Protein AF-A0A3M3A343-F1 (afdb_monomer_lite)

Organism: Pseudomonas syringae pv. maculicola (NCBI:txid59511)

Structure (mmCIF, N/CA/C/O backbone):
data_AF-A0A3M3A343-F1
#
_entry.id   AF-A0A3M3A343-F1
#
loop_
_atom_site.group_PDB
_atom_site.id
_atom_site.type_symbol
_atom_site.label_atom_id
_atom_site.label_alt_id
_atom_site.label_comp_id
_atom_site.label_asym_id
_atom_site.label_entity_id
_atom_site.label_seq_id
_atom_site.pdbx_PDB_ins_code
_atom_site.Cartn_x
_atom_site.Cartn_y
_atom_site.Cartn_z
_atom_site.occupancy
_atom_site.B_iso_or_equiv
_atom_site.auth_seq_id
_atom_site.auth_comp_id
_atom_site.auth_asym_id
_atom_site.auth_atom_id
_atom_site.pdbx_PDB_model_num
ATOM 1 N N . GLY A 1 1 ? 12.747 -27.577 1.469 1.00 38.44 1 GLY A N 1
ATOM 2 C CA . GLY A 1 1 ? 11.444 -26.915 1.285 1.00 38.44 1 GLY A CA 1
ATOM 3 C C . GLY A 1 1 ? 11.331 -25.808 2.304 1.00 38.44 1 GLY A C 1
ATOM 4 O O . GLY A 1 1 ? 11.449 -26.099 3.484 1.00 38.44 1 GLY A O 1
ATOM 5 N N . CYS A 1 2 ? 11.185 -24.559 1.870 1.00 50.12 2 CYS A N 1
ATOM 6 C CA . CYS A 1 2 ? 11.047 -23.417 2.776 1.00 50.12 2 CYS A CA 1
ATOM 7 C C . CYS A 1 2 ? 9.556 -23.115 2.941 1.00 50.12 2 CYS A C 1
ATOM 9 O O . CYS A 1 2 ? 8.975 -22.368 2.159 1.00 50.12 2 CYS A O 1
ATOM 11 N N . ALA A 1 3 ? 8.932 -23.779 3.912 1.00 52.66 3 ALA A N 1
ATOM 12 C CA . ALA A 1 3 ? 7.551 -23.538 4.296 1.00 52.66 3 ALA A CA 1
ATOM 13 C C . ALA A 1 3 ? 7.483 -22.359 5.278 1.00 52.66 3 ALA A C 1
ATOM 15 O O . ALA A 1 3 ? 8.177 -22.355 6.290 1.00 52.66 3 ALA A O 1
ATOM 16 N N . GLY A 1 4 ? 6.608 -21.399 4.975 1.00 46.75 4 GLY A N 1
ATOM 17 C CA . GLY A 1 4 ? 6.057 -20.450 5.938 1.00 46.75 4 GLY A CA 1
ATOM 18 C C . GLY A 1 4 ? 6.886 -19.194 6.187 1.00 46.75 4 GLY A C 1
ATOM 19 O O . GLY A 1 4 ? 7.594 -19.099 7.184 1.00 46.75 4 GLY A O 1
ATOM 20 N N . LEU A 1 5 ? 6.668 -18.154 5.379 1.00 55.09 5 LEU A N 1
ATOM 21 C CA . LEU A 1 5 ? 6.781 -16.780 5.874 1.00 55.09 5 LEU A CA 1
ATOM 22 C C . LEU A 1 5 ? 5.628 -16.539 6.862 1.00 55.09 5 LEU A C 1
ATOM 24 O O . LEU A 1 5 ? 4.661 -15.849 6.555 1.00 55.09 5 LEU A O 1
ATOM 28 N N . THR A 1 6 ? 5.679 -17.141 8.051 1.00 54.38 6 THR A N 1
ATOM 29 C CA . THR A 1 6 ? 4.862 -16.629 9.147 1.00 54.38 6 THR A CA 1
ATOM 30 C C . THR A 1 6 ? 5.543 -15.346 9.582 1.00 54.38 6 THR A C 1
ATOM 32 O O . THR A 1 6 ? 6.633 -15.399 10.158 1.00 54.38 6 THR A O 1
ATOM 35 N N . SER A 1 7 ? 4.933 -14.200 9.283 1.00 58.78 7 SER A N 1
ATOM 36 C CA . SER A 1 7 ? 5.270 -12.944 9.944 1.00 58.78 7 SER A CA 1
ATOM 37 C C . SER A 1 7 ? 4.943 -13.125 11.425 1.00 58.78 7 SER A C 1
ATOM 39 O O . SER A 1 7 ? 3.864 -12.782 11.901 1.00 58.78 7 SER A O 1
ATOM 41 N N . ARG A 1 8 ? 5.851 -13.760 12.177 1.00 58.88 8 ARG A N 1
ATOM 42 C CA . ARG A 1 8 ? 5.934 -13.475 13.598 1.00 58.88 8 ARG A CA 1
ATOM 43 C C . ARG A 1 8 ? 6.257 -11.997 13.615 1.00 58.88 8 ARG A C 1
ATOM 45 O O . ARG A 1 8 ? 7.353 -11.617 13.210 1.00 58.88 8 ARG A O 1
ATOM 52 N N . GLU A 1 9 ? 5.293 -11.193 14.047 1.00 58.09 9 GLU A N 1
ATOM 53 C CA . GLU A 1 9 ? 5.486 -9.810 14.475 1.00 58.09 9 GLU A CA 1
ATOM 54 C C . GLU A 1 9 ? 6.409 -9.823 15.701 1.00 58.09 9 GLU A C 1
ATOM 56 O O . GLU A 1 9 ? 6.034 -9.514 16.827 1.00 58.09 9 GLU A O 1
ATOM 61 N N . ALA A 1 10 ? 7.630 -10.305 15.502 1.00 58.00 10 ALA A N 1
ATOM 62 C CA . ALA A 1 10 ? 8.701 -10.162 16.438 1.00 58.00 10 ALA A CA 1
ATOM 63 C C . ALA A 1 10 ? 9.088 -8.698 16.308 1.00 58.00 10 ALA A C 1
ATOM 65 O O . ALA A 1 10 ? 9.644 -8.281 15.292 1.00 58.00 10 ALA A O 1
ATOM 66 N N . VAL A 1 11 ? 8.757 -7.920 17.333 1.00 59.94 11 VAL A N 1
ATOM 67 C CA . VAL A 1 11 ? 9.391 -6.633 17.590 1.00 59.94 11 VAL A CA 1
ATOM 68 C C . VAL A 1 11 ? 10.877 -6.937 17.811 1.00 59.94 11 VAL A C 1
ATOM 70 O O . VAL A 1 11 ? 11.337 -7.114 18.933 1.00 59.94 11 VAL A O 1
ATOM 73 N N . GLN A 1 12 ? 11.631 -7.131 16.727 1.00 60.44 12 GLN A N 1
ATOM 74 C CA . GLN A 1 12 ? 13.078 -7.313 16.757 1.00 60.44 12 GLN A CA 1
ATOM 75 C C . GLN A 1 12 ? 13.681 -5.920 16.980 1.00 60.44 12 GLN A C 1
ATOM 77 O O . GLN A 1 12 ? 14.136 -5.258 16.054 1.00 60.44 12 GLN A O 1
ATOM 82 N N . GLY A 1 13 ? 13.566 -5.423 18.213 1.00 63.47 13 GLY A N 1
ATOM 83 C CA . GLY A 1 13 ? 13.967 -4.082 18.630 1.00 63.47 13 GLY A CA 1
ATOM 84 C C . GLY A 1 13 ? 13.574 -3.805 20.084 1.00 63.47 13 GLY A C 1
ATOM 85 O O . GLY A 1 13 ? 12.899 -4.611 20.714 1.00 63.47 13 GLY A O 1
ATOM 86 N N . LYS A 1 14 ? 13.965 -2.647 20.631 1.00 72.44 14 LYS A N 1
ATOM 87 C CA . LYS A 1 14 ? 13.600 -2.200 21.996 1.00 72.44 14 LYS A CA 1
ATOM 88 C C . LYS A 1 14 ? 12.128 -1.755 22.126 1.00 72.44 14 LYS A C 1
ATOM 90 O O . LYS A 1 14 ? 11.828 -0.869 22.918 1.00 72.44 14 LYS A O 1
ATOM 95 N N . GLY A 1 15 ? 11.229 -2.272 21.294 1.00 74.81 15 GLY A N 1
ATOM 96 C CA . GLY A 1 15 ? 9.821 -1.888 21.339 1.00 74.81 15 GLY A CA 1
ATOM 97 C C . GLY A 1 15 ? 9.086 -2.653 22.435 1.00 74.81 15 GLY A C 1
ATOM 98 O O . GLY A 1 15 ? 9.343 -3.837 22.644 1.00 74.81 15 GLY A O 1
ATOM 99 N N . ASP A 1 16 ? 8.174 -1.979 23.128 1.00 88.31 16 ASP A N 1
ATOM 100 C CA . ASP A 1 16 ? 7.308 -2.596 24.129 1.00 88.31 16 ASP A CA 1
ATOM 101 C C . ASP A 1 16 ? 6.210 -3.429 23.433 1.00 88.31 16 ASP A C 1
ATOM 103 O O . ASP A 1 16 ? 5.382 -2.874 22.698 1.00 88.31 16 ASP A O 1
ATOM 107 N N . PRO A 1 17 ? 6.153 -4.758 23.653 1.00 87.25 17 PRO A N 1
ATOM 108 C CA . PRO A 1 17 ? 5.127 -5.606 23.057 1.00 87.25 17 PRO A CA 1
ATOM 109 C C . PRO A 1 17 ? 3.697 -5.216 23.447 1.00 87.25 17 PRO A C 1
ATOM 111 O O . PRO A 1 17 ? 2.773 -5.500 22.687 1.00 87.25 17 PRO A O 1
ATOM 114 N N . ALA A 1 18 ? 3.480 -4.620 24.625 1.00 90.38 18 ALA A N 1
ATOM 115 C CA . ALA A 1 18 ? 2.158 -4.167 25.050 1.00 90.38 18 ALA A CA 1
ATOM 116 C C . ALA A 1 18 ? 1.694 -2.958 24.229 1.00 90.38 18 ALA A C 1
ATOM 118 O O . ALA A 1 18 ? 0.595 -2.997 23.677 1.00 90.38 18 ALA A O 1
ATOM 119 N N . GLN A 1 19 ? 2.566 -1.961 24.058 1.00 90.38 19 GLN A N 1
ATOM 120 C CA . GLN A 1 19 ? 2.298 -0.789 23.216 1.00 90.38 19 GLN A CA 1
ATOM 121 C C . GLN A 1 19 ? 2.065 -1.187 21.755 1.00 90.38 19 GLN A C 1
ATOM 123 O O . GLN A 1 19 ? 1.160 -0.665 21.107 1.00 90.38 19 GLN A O 1
ATOM 128 N N . TRP A 1 20 ? 2.821 -2.166 21.240 1.00 88.88 20 TRP A N 1
ATOM 129 C CA . TRP A 1 20 ? 2.586 -2.702 19.897 1.00 88.88 20 TRP A CA 1
ATOM 130 C C . TRP A 1 20 ? 1.199 -3.341 19.756 1.00 88.88 20 TRP A C 1
ATOM 132 O O . TRP A 1 20 ? 0.499 -3.088 18.776 1.00 88.88 20 TRP A O 1
ATOM 142 N N . ARG A 1 21 ? 0.776 -4.154 20.735 1.00 90.06 21 ARG A N 1
ATOM 143 C CA . ARG A 1 21 ? -0.556 -4.779 20.709 1.00 90.06 21 ARG A CA 1
ATOM 144 C C . ARG A 1 21 ? -1.674 -3.742 20.734 1.00 90.06 21 ARG A C 1
ATOM 146 O O . ARG A 1 21 ? -2.613 -3.874 19.954 1.00 90.06 21 ARG A O 1
ATOM 153 N N . GLU A 1 22 ? -1.571 -2.735 21.597 1.00 93.19 22 GLU A N 1
ATOM 154 C CA . GLU A 1 22 ? -2.562 -1.659 21.690 1.00 93.19 22 GLU A CA 1
ATOM 155 C C . GLU A 1 22 ? -2.646 -0.870 20.378 1.00 93.19 22 GLU A C 1
ATOM 157 O O . GLU A 1 22 ? -3.728 -0.711 19.812 1.00 93.19 22 GLU A O 1
ATOM 162 N N . HIS A 1 23 ? -1.499 -0.463 19.830 1.00 91.88 23 HIS A N 1
ATOM 163 C CA . HIS A 1 23 ? -1.436 0.232 18.548 1.00 91.88 23 HIS A CA 1
ATOM 164 C C . HIS A 1 23 ? -2.051 -0.598 17.413 1.00 91.88 23 HIS A C 1
ATOM 166 O O . HIS A 1 23 ? -2.837 -0.096 16.609 1.00 91.88 23 HIS A O 1
ATOM 172 N N . LYS A 1 24 ? -1.752 -1.900 17.369 1.00 91.00 24 LYS A N 1
ATOM 173 C CA . LYS A 1 24 ? -2.332 -2.812 16.382 1.00 91.00 24 LYS A CA 1
ATOM 174 C C . LYS A 1 24 ? -3.851 -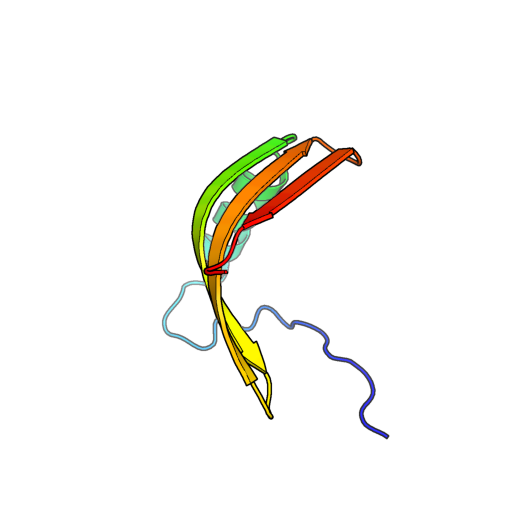2.916 16.523 1.00 91.00 24 LYS A C 1
ATOM 176 O O . LYS A 1 24 ? -4.544 -2.930 15.507 1.00 91.00 24 LYS A O 1
ATOM 181 N N . GLN A 1 25 ? -4.378 -2.990 17.746 1.00 93.56 25 GLN A N 1
ATOM 182 C CA . GLN A 1 25 ? -5.826 -3.007 17.987 1.00 93.56 25 GLN A CA 1
ATOM 183 C C . GLN A 1 25 ? -6.493 -1.722 17.489 1.00 93.56 25 GLN A C 1
ATOM 185 O O . GLN A 1 25 ? -7.528 -1.801 16.831 1.00 93.56 25 GLN A O 1
ATOM 190 N N . GLN A 1 26 ? -5.872 -0.566 17.732 1.00 92.88 26 GLN A N 1
ATOM 191 C CA . GLN A 1 26 ? -6.345 0.724 17.223 1.00 92.88 26 GLN A CA 1
ATOM 192 C C . GLN A 1 26 ? -6.326 0.785 15.689 1.00 92.88 26 GLN A C 1
ATOM 194 O O . GLN A 1 26 ? -7.273 1.281 15.094 1.00 92.88 26 GLN A O 1
ATOM 199 N N . LEU A 1 27 ? -5.291 0.256 15.029 1.00 91.88 27 LEU A N 1
ATOM 200 C CA . LEU A 1 27 ? -5.241 0.216 13.562 1.00 91.88 27 LEU A CA 1
ATOM 201 C C . LEU A 1 27 ? -6.215 -0.798 12.952 1.00 91.88 27 LEU A C 1
ATOM 203 O O . LEU A 1 27 ? -6.711 -0.581 11.852 1.00 91.88 27 LEU A O 1
ATOM 207 N N . SER A 1 28 ? -6.495 -1.902 13.645 1.00 88.62 28 SER A N 1
ATOM 208 C CA . SER A 1 28 ? -7.365 -2.970 13.129 1.00 88.62 28 SER A CA 1
ATOM 209 C C . SER A 1 28 ? -8.843 -2.571 13.070 1.00 88.62 28 SER A C 1
ATOM 211 O O . SER A 1 28 ? -9.625 -3.267 12.429 1.00 88.62 28 SER A O 1
ATOM 213 N N . SER A 1 29 ? -9.240 -1.480 13.734 1.00 90.94 29 SER A N 1
ATOM 214 C CA . SER A 1 29 ? -10.596 -0.925 13.642 1.00 90.94 29 SER A CA 1
ATOM 215 C C . SER A 1 29 ? -10.799 -0.012 12.431 1.00 90.94 29 SER A C 1
ATOM 217 O O . SER A 1 29 ? -11.937 0.360 12.147 1.00 90.94 29 SER A O 1
ATOM 219 N N . LEU A 1 30 ? -9.726 0.346 11.714 1.00 92.50 30 LEU A N 1
ATOM 220 C CA . LEU A 1 30 ? -9.821 1.124 10.484 1.00 92.50 30 LEU A CA 1
ATOM 221 C C . LEU A 1 30 ? -10.489 0.277 9.395 1.00 92.50 30 LEU A C 1
ATOM 223 O O . LEU A 1 30 ? -9.951 -0.737 8.953 1.00 92.50 30 LEU A O 1
ATOM 227 N N . ASP A 1 31 ? -11.659 0.715 8.945 1.00 92.69 31 ASP A N 1
ATOM 228 C CA . ASP A 1 31 ? -12.437 0.086 7.875 1.00 92.69 31 ASP A CA 1
ATOM 229 C C . ASP A 1 31 ? -11.971 0.508 6.474 1.00 92.69 31 ASP A C 1
ATOM 231 O O . ASP A 1 31 ? -12.266 -0.165 5.482 1.00 92.69 31 ASP A O 1
ATOM 235 N N . GLY A 1 32 ? -11.194 1.588 6.391 1.00 94.69 32 GLY A N 1
ATOM 236 C CA . GLY A 1 32 ? -10.549 2.032 5.175 1.00 94.69 32 GLY A CA 1
ATOM 237 C C . GLY A 1 32 ? -9.385 2.983 5.405 1.00 94.69 32 GLY A C 1
ATOM 238 O O . GLY A 1 32 ? -9.285 3.672 6.419 1.00 94.69 32 GLY A O 1
ATOM 239 N N . TRP A 1 33 ? -8.488 3.019 4.428 1.00 95.69 33 TRP A N 1
ATOM 240 C CA . TRP A 1 33 ? -7.282 3.836 4.461 1.00 95.69 33 TRP A CA 1
ATOM 241 C C . TRP A 1 33 ? -6.816 4.191 3.049 1.00 95.69 33 TRP A C 1
ATOM 243 O O . TRP A 1 33 ? -7.198 3.556 2.064 1.00 95.69 33 TRP A O 1
ATOM 253 N N . GLN A 1 34 ? -5.985 5.232 2.956 1.00 97.06 34 GLN A N 1
ATOM 254 C CA . GLN A 1 34 ? -5.394 5.680 1.700 1.00 97.06 34 GLN A CA 1
ATOM 255 C C . GLN A 1 34 ? -3.899 5.957 1.863 1.00 97.06 34 GLN A C 1
ATOM 257 O O . GLN A 1 34 ? -3.487 6.641 2.798 1.00 97.06 34 GLN A O 1
ATOM 262 N N . ILE A 1 35 ? -3.102 5.495 0.902 1.00 96.38 35 ILE A N 1
ATOM 263 C CA . ILE A 1 35 ? -1.688 5.836 0.746 1.00 96.38 35 ILE A CA 1
ATOM 264 C C . ILE A 1 35 ? -1.513 6.553 -0.593 1.00 96.38 35 ILE A C 1
ATOM 266 O O . ILE A 1 35 ? -1.974 6.073 -1.627 1.00 96.38 35 ILE A O 1
ATOM 270 N N . ASN A 1 36 ? -0.834 7.699 -0.580 1.00 97.25 36 ASN A N 1
ATOM 271 C CA . ASN A 1 36 ? -0.414 8.411 -1.784 1.00 97.25 36 ASN A CA 1
ATOM 272 C C . ASN A 1 36 ? 1.035 8.868 -1.607 1.00 97.25 36 ASN A C 1
ATOM 274 O O . ASN A 1 36 ? 1.332 9.633 -0.688 1.00 97.25 36 ASN A O 1
ATOM 278 N N . GLY A 1 37 ? 1.940 8.382 -2.453 1.00 95.44 37 GLY A N 1
ATOM 279 C CA . GLY A 1 37 ? 3.343 8.759 -2.354 1.00 95.44 37 GLY A CA 1
ATOM 280 C C . GLY A 1 37 ? 4.265 8.018 -3.310 1.00 95.44 37 GLY A C 1
ATOM 281 O O . GLY A 1 37 ? 3.830 7.303 -4.209 1.00 95.44 37 GLY A O 1
ATOM 282 N N . LYS A 1 38 ? 5.572 8.202 -3.113 1.00 96.25 38 LYS A N 1
ATOM 283 C CA . LYS A 1 38 ? 6.605 7.504 -3.886 1.00 96.25 38 LYS A CA 1
ATOM 284 C C . LYS A 1 38 ? 6.844 6.113 -3.307 1.00 96.25 38 LYS A C 1
ATOM 286 O O . LYS A 1 38 ? 6.985 5.965 -2.096 1.00 96.25 38 LYS A O 1
ATOM 291 N N . VAL A 1 39 ? 6.959 5.117 -4.177 1.00 94.19 39 VAL A N 1
ATOM 292 C CA 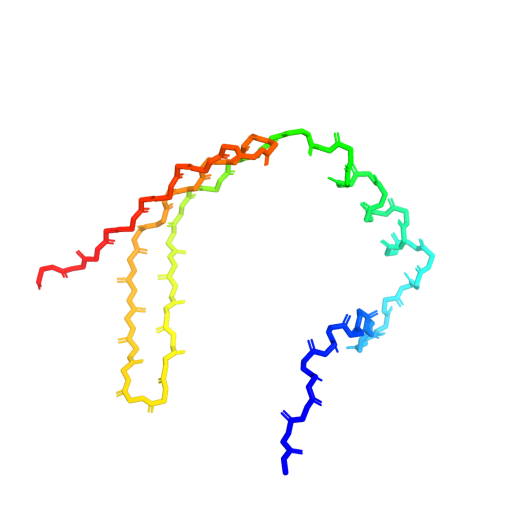. VAL A 1 39 ? 7.309 3.741 -3.819 1.00 94.19 39 VAL A CA 1
ATOM 293 C C . VAL A 1 39 ? 8.601 3.335 -4.521 1.00 94.19 39 VAL A C 1
ATOM 295 O O . VAL A 1 39 ? 8.796 3.621 -5.702 1.00 94.19 39 VAL A O 1
ATOM 298 N N . GLY A 1 40 ? 9.499 2.686 -3.781 1.00 92.88 40 GLY A N 1
ATOM 299 C CA . GLY A 1 40 ? 10.664 1.996 -4.326 1.00 92.88 40 GLY A CA 1
ATOM 300 C C . GLY A 1 40 ? 10.407 0.494 -4.340 1.00 92.88 40 GLY A C 1
ATOM 301 O O . GLY A 1 40 ? 9.947 -0.061 -3.345 1.00 92.88 40 GLY A O 1
ATOM 302 N N . ILE A 1 41 ? 10.704 -0.163 -5.455 1.00 87.50 41 ILE A N 1
ATOM 303 C CA . ILE A 1 41 ? 10.544 -1.607 -5.631 1.00 87.50 41 ILE A CA 1
ATOM 304 C C . ILE A 1 41 ? 11.932 -2.198 -5.834 1.00 87.50 41 ILE A C 1
ATOM 306 O O . ILE A 1 41 ? 12.695 -1.718 -6.670 1.00 87.50 41 ILE A O 1
ATOM 310 N N . ARG A 1 42 ? 12.263 -3.241 -5.070 1.00 89.81 42 ARG A N 1
ATOM 311 C CA . ARG A 1 42 ? 13.518 -3.983 -5.206 1.00 89.81 42 ARG A CA 1
ATOM 312 C C . ARG A 1 42 ? 13.215 -5.466 -5.367 1.00 89.81 42 ARG A C 1
ATOM 314 O O . ARG A 1 42 ? 12.698 -6.097 -4.450 1.00 89.81 42 ARG A O 1
ATOM 321 N N . ALA A 1 43 ? 13.573 -6.008 -6.521 1.00 87.50 43 ALA A N 1
ATOM 322 C CA . ALA A 1 43 ? 13.607 -7.430 -6.818 1.00 87.50 43 ALA A CA 1
ATOM 323 C C . ALA A 1 43 ? 15.069 -7.870 -7.050 1.00 87.50 43 ALA A C 1
ATOM 325 O O . ALA A 1 43 ? 15.936 -7.022 -7.265 1.00 87.50 43 ALA A O 1
ATOM 326 N N . PRO A 1 44 ? 15.382 -9.180 -7.016 1.00 91.06 44 PRO A N 1
ATOM 327 C CA . PRO A 1 44 ? 16.758 -9.656 -7.176 1.00 91.06 44 PRO A CA 1
ATOM 328 C C . PRO A 1 44 ? 17.449 -9.220 -8.475 1.00 91.06 44 PRO A C 1
ATOM 330 O O . PRO A 1 44 ? 18.668 -9.101 -8.495 1.00 91.06 44 PRO A O 1
ATOM 333 N N . LYS A 1 45 ? 16.682 -9.019 -9.555 1.00 90.12 45 LYS A N 1
ATOM 334 C CA . LYS A 1 45 ? 17.210 -8.660 -10.880 1.00 90.12 45 LYS A CA 1
ATOM 335 C C . LYS A 1 45 ? 16.965 -7.205 -11.265 1.00 90.12 45 LYS A C 1
ATOM 337 O O . LYS A 1 45 ? 17.798 -6.638 -11.954 1.00 90.12 45 LYS A O 1
ATOM 342 N N . ASP A 1 46 ? 15.879 -6.612 -10.776 1.00 84.69 46 ASP A N 1
ATOM 343 C CA . ASP A 1 46 ? 15.458 -5.267 -11.153 1.00 84.69 46 ASP A CA 1
ATOM 344 C C . ASP A 1 46 ? 15.042 -4.459 -9.933 1.00 84.69 46 ASP A C 1
ATOM 346 O O . ASP A 1 46 ? 14.507 -4.972 -8.949 1.00 84.69 46 ASP A O 1
ATOM 350 N N . SER A 1 47 ? 15.290 -3.160 -9.991 1.00 89.25 47 SER A N 1
ATOM 351 C CA . SER A 1 47 ? 14.787 -2.202 -9.017 1.00 89.25 47 SER A CA 1
ATOM 352 C C . SER A 1 47 ? 14.203 -1.012 -9.757 1.00 89.25 47 SER A C 1
ATOM 354 O O . SER A 1 47 ? 14.688 -0.632 -10.817 1.00 89.25 47 SER A O 1
ATOM 356 N N . GLY A 1 48 ? 13.162 -0.418 -9.191 1.00 88.88 48 GLY A N 1
ATOM 357 C CA . GLY A 1 48 ? 12.460 0.698 -9.802 1.00 88.88 48 GLY A CA 1
ATOM 358 C C . GLY A 1 48 ? 11.867 1.628 -8.761 1.00 88.88 48 GLY A C 1
ATOM 359 O O . GLY A 1 48 ? 11.861 1.344 -7.561 1.00 88.88 48 GLY A O 1
ATOM 360 N N . SER A 1 49 ? 11.356 2.757 -9.232 1.00 93.62 49 SER A N 1
ATOM 361 C CA . SER A 1 49 ? 10.578 3.670 -8.406 1.00 93.62 49 SER A CA 1
ATOM 362 C C . SER A 1 49 ? 9.381 4.181 -9.185 1.00 93.62 49 SER A C 1
ATOM 364 O O . SER A 1 49 ? 9.433 4.279 -10.409 1.00 93.62 49 SER A O 1
ATOM 366 N N . GLY A 1 50 ? 8.313 4.506 -8.473 1.00 93.56 50 GLY A N 1
ATOM 367 C CA . GLY A 1 50 ? 7.107 5.063 -9.059 1.00 93.56 50 GLY A CA 1
ATOM 368 C C . GLY A 1 50 ? 6.274 5.804 -8.027 1.00 93.56 50 GLY A C 1
ATOM 369 O O . GLY A 1 50 ? 6.676 5.969 -6.873 1.00 93.56 50 GLY A O 1
ATOM 370 N N . THR A 1 51 ? 5.102 6.242 -8.452 1.00 95.94 51 THR A N 1
ATOM 371 C CA . THR A 1 51 ? 4.062 6.809 -7.602 1.00 95.94 51 THR A CA 1
ATOM 372 C C . THR A 1 51 ? 3.021 5.734 -7.329 1.00 95.94 51 THR A C 1
ATOM 374 O O . THR A 1 51 ? 2.535 5.091 -8.258 1.00 95.94 51 THR A O 1
ATOM 377 N N . LEU A 1 52 ? 2.687 5.551 -6.056 1.00 96.19 52 LEU A N 1
ATOM 378 C CA . LEU A 1 52 ? 1.648 4.657 -5.573 1.00 96.19 52 LEU A CA 1
ATOM 379 C C . LEU A 1 52 ? 0.454 5.484 -5.105 1.00 96.19 52 LEU A C 1
ATOM 381 O O . LEU A 1 52 ? 0.596 6.365 -4.256 1.00 96.19 52 LEU A O 1
ATOM 385 N N . PHE A 1 53 ? -0.720 5.130 -5.607 1.00 97.88 53 PHE A N 1
ATOM 386 C CA . PHE A 1 53 ? -1.991 5.413 -4.962 1.00 97.88 53 PHE A CA 1
ATOM 387 C C . PHE A 1 53 ? -2.618 4.084 -4.547 1.00 97.88 53 PHE A C 1
ATOM 389 O O . PHE A 1 53 ? -2.766 3.189 -5.375 1.00 97.88 53 PHE A O 1
ATOM 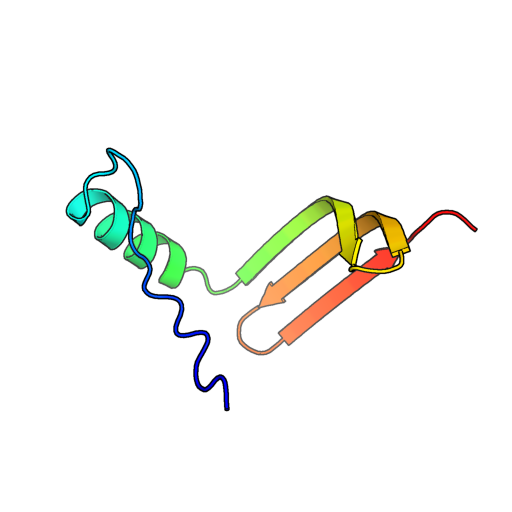396 N N . TRP A 1 54 ? -2.998 3.957 -3.282 1.00 97.62 54 TRP A N 1
ATOM 397 C CA . TRP A 1 54 ? -3.730 2.803 -2.775 1.00 97.62 54 TRP A CA 1
ATOM 398 C C . TRP A 1 54 ? -4.868 3.296 -1.896 1.00 97.62 54 TRP A C 1
ATOM 400 O O . TRP A 1 54 ? -4.622 3.914 -0.866 1.00 97.62 54 TRP A O 1
ATOM 410 N N . LEU A 1 55 ? -6.101 3.019 -2.304 1.00 97.94 55 LEU A N 1
ATOM 411 C CA . LEU A 1 55 ? -7.294 3.119 -1.475 1.00 97.94 55 LEU A CA 1
ATOM 412 C C . LEU A 1 55 ? -7.775 1.707 -1.133 1.00 97.94 55 LEU A C 1
ATOM 414 O O . LEU A 1 55 ? -8.011 0.899 -2.031 1.00 97.94 55 LEU A O 1
ATOM 418 N N . GLN A 1 56 ? -7.943 1.420 0.153 1.00 96.81 56 GLN A N 1
ATOM 419 C CA . GLN A 1 56 ? -8.554 0.179 0.616 1.00 96.81 56 GLN A CA 1
ATOM 420 C C . GLN A 1 56 ? -9.755 0.495 1.495 1.00 96.81 56 GLN A C 1
ATOM 422 O O . GLN A 1 56 ? -9.675 1.370 2.356 1.00 96.81 56 GLN A O 1
ATOM 427 N N . ARG A 1 57 ? -10.858 -0.224 1.287 1.00 95.69 57 ARG A N 1
ATOM 428 C CA . ARG A 1 57 ? -12.035 -0.217 2.162 1.00 95.69 57 ARG A CA 1
ATOM 429 C C . ARG A 1 57 ? -12.564 -1.635 2.263 1.00 95.69 57 ARG A C 1
ATOM 431 O O . ARG A 1 57 ? -13.037 -2.150 1.261 1.00 95.69 57 ARG A O 1
ATOM 438 N N . GLN A 1 58 ? -12.486 -2.250 3.440 1.00 90.75 58 GLN A N 1
ATOM 439 C CA . GLN A 1 58 ? -12.895 -3.647 3.642 1.00 90.75 58 GLN A CA 1
ATOM 440 C C . GLN A 1 58 ? -12.266 -4.582 2.582 1.00 90.75 58 GLN A C 1
ATO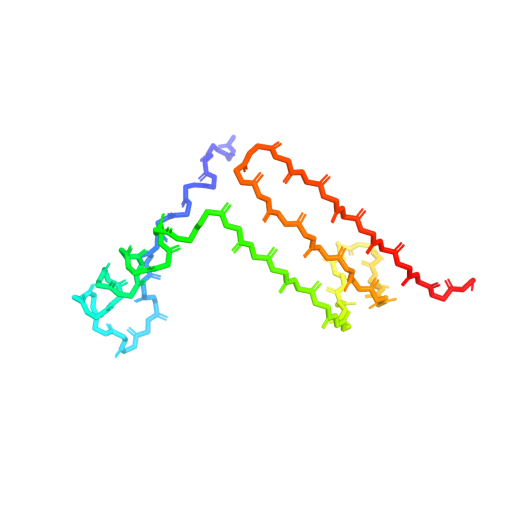M 442 O O . GLN A 1 58 ? -11.045 -4.746 2.566 1.00 90.75 58 GLN A O 1
ATOM 447 N N . ASP A 1 59 ? -13.083 -5.164 1.705 1.00 93.44 59 ASP A N 1
ATOM 448 C CA . ASP A 1 59 ? -12.728 -6.059 0.600 1.00 93.44 59 ASP A CA 1
ATOM 449 C C . ASP A 1 59 ? -12.558 -5.344 -0.758 1.00 93.44 59 ASP A C 1
ATOM 451 O O . ASP A 1 59 ? -12.225 -5.980 -1.759 1.00 93.44 59 ASP A O 1
ATOM 455 N N . TYR A 1 60 ? -12.734 -4.021 -0.802 1.00 96.56 60 TYR A N 1
ATOM 456 C CA . TYR A 1 60 ? -12.485 -3.184 -1.972 1.00 96.56 60 TYR A CA 1
ATOM 457 C C . TYR A 1 60 ? -11.053 -2.633 -1.993 1.00 96.56 60 TYR A C 1
ATOM 459 O O . TYR A 1 60 ? -10.576 -2.032 -1.022 1.00 96.56 60 TYR A O 1
ATOM 467 N N . TYR A 1 61 ? -10.403 -2.762 -3.153 1.00 97.38 61 TYR A N 1
ATOM 468 C CA . TYR A 1 61 ? -9.031 -2.324 -3.396 1.00 97.38 61 TYR A CA 1
ATOM 469 C C . TYR A 1 61 ? -8.943 -1.534 -4.708 1.00 97.38 61 TYR A C 1
ATOM 471 O O . TYR A 1 61 ? -9.255 -2.060 -5.774 1.00 97.38 61 TYR A O 1
ATOM 479 N N . ASP A 1 62 ? -8.453 -0.296 -4.637 1.00 97.75 62 ASP A N 1
ATOM 480 C CA . ASP A 1 62 ? -8.032 0.503 -5.794 1.00 97.75 62 ASP A CA 1
ATOM 481 C C . ASP A 1 62 ? -6.543 0.829 -5.648 1.00 97.75 62 ASP A C 1
ATOM 483 O O . ASP A 1 62 ? -6.146 1.669 -4.835 1.00 97.75 62 ASP A O 1
ATOM 487 N N . ILE A 1 63 ? -5.716 0.110 -6.412 1.00 96.62 63 ILE A N 1
ATOM 488 C CA . ILE A 1 63 ? -4.257 0.222 -6.398 1.00 96.62 63 ILE A CA 1
ATOM 489 C C . ILE A 1 63 ? -3.798 0.693 -7.774 1.00 96.62 63 ILE A C 1
ATOM 491 O O . ILE A 1 63 ? -3.979 0.004 -8.777 1.00 96.62 63 ILE A O 1
ATOM 495 N N . ARG A 1 64 ? -3.153 1.859 -7.813 1.00 96.81 64 ARG A N 1
ATOM 496 C CA . ARG A 1 64 ? -2.611 2.474 -9.026 1.00 96.81 64 ARG A CA 1
ATOM 497 C C . ARG A 1 64 ? -1.121 2.722 -8.843 1.00 96.81 64 ARG A C 1
ATOM 499 O O . ARG A 1 64 ? -0.705 3.380 -7.889 1.00 96.81 64 ARG A O 1
ATOM 506 N N . LEU A 1 65 ? -0.329 2.194 -9.771 1.00 93.31 65 LEU A N 1
ATOM 507 C CA . LEU A 1 65 ? 1.120 2.344 -9.810 1.00 93.31 65 LEU A CA 1
ATOM 508 C C . LEU A 1 65 ? 1.523 2.989 -11.134 1.00 93.31 65 LEU A C 1
ATOM 510 O O . LEU A 1 65 ? 1.189 2.472 -12.198 1.00 93.31 65 LEU A O 1
ATOM 514 N N . SER A 1 66 ? 2.282 4.077 -11.055 1.00 92.06 66 SER A N 1
ATOM 515 C CA . SER A 1 66 ? 2.819 4.774 -12.227 1.00 92.06 66 SER A CA 1
ATOM 516 C C . SER A 1 66 ? 4.329 4.929 -12.092 1.00 92.06 66 SER A C 1
ATOM 518 O O . SER A 1 66 ? 4.804 5.426 -11.074 1.00 92.06 66 SER A O 1
ATOM 520 N N . GLY A 1 67 ? 5.090 4.509 -13.101 1.00 85.81 67 GLY A N 1
ATOM 521 C CA . GLY A 1 67 ? 6.552 4.609 -13.141 1.00 85.81 67 GLY A CA 1
ATOM 522 C C . GLY A 1 67 ? 7.046 5.474 -14.305 1.00 85.81 67 GLY A C 1
ATOM 523 O O . GLY A 1 67 ? 6.234 5.879 -15.138 1.00 85.81 67 GLY A O 1
ATOM 524 N N . PRO A 1 68 ? 8.353 5.787 -14.356 1.00 74.88 68 PRO A N 1
ATOM 525 C CA . PRO A 1 68 ? 8.959 6.408 -15.532 1.00 74.88 68 PRO A CA 1
ATOM 526 C C . PRO A 1 68 ? 8.712 5.548 -16.785 1.00 74.88 68 PRO A C 1
ATOM 528 O O . PRO A 1 68 ? 8.673 4.321 -16.679 1.00 74.88 68 PRO A O 1
ATOM 531 N N . LEU A 1 69 ? 8.499 6.219 -17.925 1.00 56.12 69 LEU A N 1
ATOM 532 C CA . LEU A 1 69 ? 8.327 5.604 -19.249 1.00 56.12 69 LEU A CA 1
ATOM 533 C C . LEU A 1 69 ? 9.576 4.831 -19.687 1.00 56.12 69 LEU A C 1
ATOM 535 O O . LEU A 1 69 ? 10.691 5.321 -19.393 1.00 56.12 69 LEU A O 1
#

Secondary structure (DSSP, 8-state):
------------SS--HH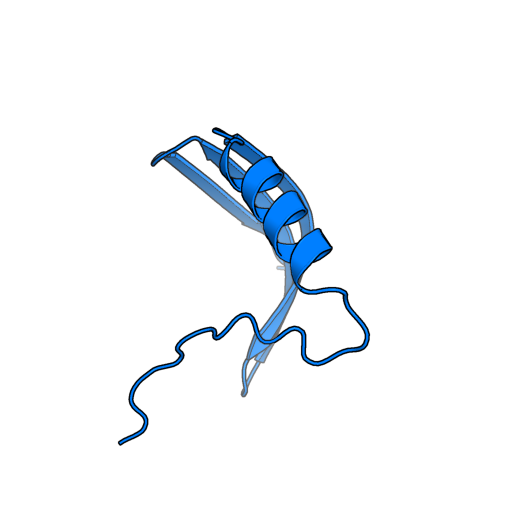HHHHHHHHHHT-SEEEEEEEEEEE-SS-EEEEEEEEEEETTEEEEEEE---

InterPro domains:
  IPR004565 Outer membrane lipoprotein LolB [PF03550] (32-69)
  IPR004565 Outer membrane lipoprotein LolB [TIGR00548] (1-69)
  IPR029046 Lipoprotein localisation LolA/LolB/LppX [SSF89392] (1-69)

Radius of gyration: 16.4 Å; cha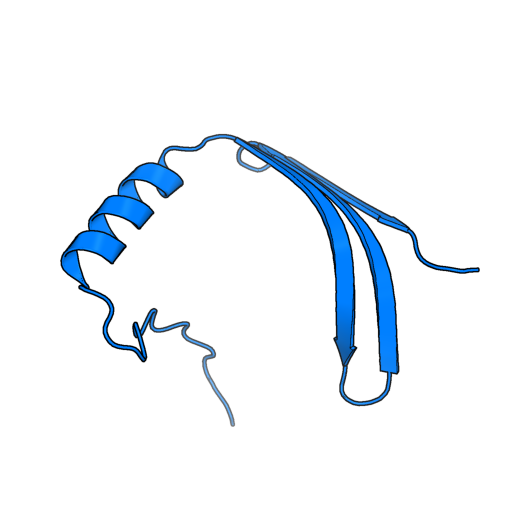ins: 1; bounding box: 30×36×44 Å

pLDDT: mean 84.38, std 15.82, range [38.44, 97.94]

Sequence (69 aa):
GCAGLTSREAVQGKGDPAQWREHKQQLSSLDGWQINGKVGIRAPKDSGSGTLFWLQRQDYYDIRLSGPL

Foldseek 3Di:
DDDDPPPPVPPPDPDDPVVVVVVVVVVVPDQKDWDWAKDWDDDPVDIFIWIWIWIDGNPDIDIDTDGDD